Protein AF-A0A2K3M1A2-F1 (afdb_monomer_lite)

Structure (mmCIF, N/CA/C/O backbone):
data_AF-A0A2K3M1A2-F1
#
_entry.id   AF-A0A2K3M1A2-F1
#
loop_
_atom_site.group_PDB
_atom_site.id
_atom_site.type_symbol
_atom_site.label_atom_id
_atom_site.label_alt_id
_atom_site.label_comp_id
_atom_site.label_asym_id
_atom_site.label_entity_id
_atom_site.label_seq_id
_atom_site.pdbx_PDB_ins_code
_atom_site.Cartn_x
_atom_site.Cartn_y
_atom_site.Cartn_z
_atom_site.occupancy
_atom_site.B_iso_or_equiv
_atom_site.auth_seq_id
_atom_site.auth_comp_id
_atom_site.auth_asym_id
_atom_site.auth_atom_id
_atom_site.pdbx_PDB_model_num
ATOM 1 N N . MET A 1 1 ? -34.811 -17.574 -25.421 1.00 48.78 1 MET A N 1
ATOM 2 C CA . MET A 1 1 ? -34.515 -16.149 -25.161 1.00 48.78 1 MET A CA 1
ATOM 3 C C . MET A 1 1 ? -33.493 -16.115 -24.031 1.00 48.78 1 MET A C 1
ATOM 5 O O . MET A 1 1 ? -33.859 -16.408 -22.904 1.00 48.78 1 MET A O 1
ATOM 9 N N . GLY A 1 2 ? -32.201 -15.959 -24.343 1.00 64.50 2 GLY A N 1
ATOM 10 C CA . GLY A 1 2 ? -31.129 -16.048 -23.342 1.00 64.50 2 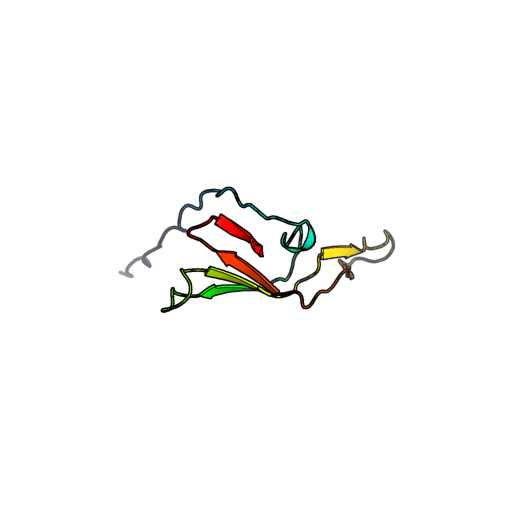GLY A CA 1
ATOM 11 C C . GLY A 1 2 ? -31.095 -14.797 -22.467 1.00 64.50 2 GLY A C 1
ATOM 12 O O . GLY A 1 2 ? -31.060 -13.686 -22.995 1.00 64.50 2 GLY A O 1
ATOM 13 N N . SER A 1 3 ? -31.136 -14.964 -21.146 1.00 70.38 3 SER A N 1
ATOM 14 C CA . SER A 1 3 ? -30.962 -13.867 -20.193 1.00 70.38 3 SER A CA 1
ATOM 15 C C . SER A 1 3 ? -29.593 -13.221 -20.411 1.00 70.38 3 SER A C 1
ATOM 17 O O . SER A 1 3 ? -28.575 -13.914 -20.359 1.00 70.38 3 SER A O 1
ATOM 19 N N . LYS A 1 4 ? -29.553 -11.907 -20.664 1.00 71.31 4 LYS A N 1
ATOM 20 C CA . LYS A 1 4 ? -28.287 -11.164 -20.722 1.00 71.31 4 LYS A CA 1
ATOM 21 C C . LYS A 1 4 ? -27.521 -11.379 -19.407 1.00 71.31 4 LYS A C 1
ATOM 23 O O . LYS A 1 4 ? -28.144 -11.261 -18.350 1.00 71.31 4 LYS A O 1
ATOM 28 N N . PRO A 1 5 ? -26.213 -11.691 -19.455 1.00 76.06 5 PRO A N 1
ATOM 29 C CA . PRO A 1 5 ? -25.414 -11.812 -18.246 1.00 76.06 5 PRO A CA 1
ATOM 30 C C . PRO A 1 5 ? -25.474 -10.490 -17.484 1.00 76.06 5 PRO A C 1
ATOM 32 O O . PRO A 1 5 ? -25.368 -9.414 -18.076 1.00 76.06 5 PRO A O 1
ATOM 35 N N . TRP A 1 6 ? -25.695 -10.580 -16.176 1.00 77.25 6 TRP A N 1
ATOM 36 C CA . TRP A 1 6 ? -25.675 -9.425 -15.290 1.00 77.25 6 TRP A CA 1
ATOM 37 C C . TRP A 1 6 ? -24.257 -8.851 -15.290 1.00 77.25 6 TRP A C 1
ATOM 39 O O . TRP A 1 6 ? -23.335 -9.443 -14.731 1.00 77.25 6 TRP A O 1
ATOM 49 N N . LEU A 1 7 ? -24.069 -7.726 -15.976 1.00 81.38 7 LEU A N 1
ATOM 50 C CA . LEU A 1 7 ? -22.807 -7.002 -15.963 1.00 81.38 7 LEU A CA 1
ATOM 51 C C . LEU A 1 7 ? -22.755 -6.196 -14.666 1.00 81.38 7 LEU A C 1
ATOM 53 O O . LEU A 1 7 ? -23.467 -5.204 -14.523 1.00 81.38 7 LEU A O 1
ATOM 57 N N . TYR A 1 8 ? -21.925 -6.629 -13.719 1.00 80.50 8 TYR A N 1
ATOM 58 C CA . TYR A 1 8 ? -21.560 -5.789 -12.585 1.00 80.50 8 TYR A CA 1
ATOM 59 C C . TYR A 1 8 ? -20.554 -4.740 -13.071 1.00 80.50 8 TYR A C 1
ATOM 61 O O . TYR A 1 8 ? -19.489 -5.121 -13.565 1.00 80.50 8 TYR A O 1
ATOM 69 N N . PRO A 1 9 ? -20.867 -3.435 -12.979 1.00 85.06 9 PRO A N 1
ATOM 70 C CA . PRO A 1 9 ? -19.895 -2.408 -13.315 1.00 85.06 9 PRO A CA 1
ATOM 71 C C . PRO A 1 9 ? -18.700 -2.506 -12.365 1.00 85.06 9 PRO A C 1
ATOM 73 O O . PRO A 1 9 ? -18.847 -2.864 -11.193 1.00 85.06 9 PRO A O 1
ATOM 76 N N . ALA A 1 10 ? -17.515 -2.174 -12.874 1.00 87.06 10 ALA A N 1
ATOM 77 C CA . ALA A 1 10 ? -16.339 -2.057 -12.030 1.00 87.06 10 ALA A CA 1
ATOM 78 C C . ALA A 1 10 ? -16.608 -1.019 -10.922 1.00 87.06 10 ALA A C 1
ATOM 80 O O . ALA A 1 10 ? -17.197 0.029 -11.208 1.00 87.06 10 ALA A O 1
ATOM 81 N N . PRO A 1 11 ? -16.191 -1.280 -9.672 1.00 88.75 11 PRO A N 1
ATOM 82 C CA . PRO A 1 11 ? -16.284 -0.289 -8.613 1.00 88.75 11 PRO A CA 1
ATOM 83 C C . PRO A 1 11 ? -15.556 0.998 -9.005 1.00 88.75 11 PRO A C 1
ATOM 85 O O . PRO A 1 11 ? -14.471 0.959 -9.588 1.00 88.75 11 PRO A O 1
ATOM 88 N N . THR A 1 12 ? -16.127 2.144 -8.645 1.00 92.56 12 THR A N 1
ATOM 89 C CA . THR A 1 12 ? -15.425 3.421 -8.769 1.00 92.56 12 THR A CA 1
ATOM 90 C C . THR A 1 12 ? -14.361 3.504 -7.683 1.00 92.56 12 THR A C 1
ATOM 92 O O . THR A 1 12 ? -14.678 3.544 -6.494 1.00 92.56 12 THR A O 1
ATOM 95 N N . TYR A 1 13 ? -13.095 3.557 -8.087 1.00 90.00 13 TYR A N 1
ATOM 96 C CA . TYR A 1 13 ? -11.989 3.810 -7.172 1.00 90.00 13 TYR A CA 1
ATOM 97 C C . TYR A 1 13 ? -11.812 5.311 -6.959 1.00 90.00 13 TYR A C 1
ATOM 99 O O . TYR A 1 13 ? -12.002 6.112 -7.874 1.00 90.00 13 TYR A O 1
ATOM 107 N N . ARG A 1 14 ? -11.427 5.689 -5.741 1.00 91.88 14 ARG A N 1
ATOM 108 C CA . ARG A 1 14 ? -11.033 7.057 -5.398 1.00 91.88 14 ARG A CA 1
ATOM 109 C C . ARG A 1 14 ? -9.610 7.046 -4.848 1.00 91.88 14 ARG A C 1
ATOM 111 O O . ARG A 1 14 ? -9.277 6.111 -4.117 1.00 91.88 14 ARG A O 1
ATOM 118 N N . PRO A 1 15 ? -8.791 8.056 -5.169 1.00 90.12 15 PRO A N 1
ATOM 119 C CA . PRO A 1 15 ? -7.485 8.188 -4.552 1.00 90.12 15 PRO A CA 1
ATOM 120 C C . PRO A 1 15 ? -7.647 8.431 -3.050 1.00 90.12 15 PRO A C 1
ATOM 122 O O . PRO A 1 15 ? -8.590 9.092 -2.605 1.00 90.12 15 PRO A O 1
ATOM 125 N N . ILE A 1 16 ? -6.719 7.882 -2.278 1.00 89.88 16 ILE A N 1
ATOM 126 C CA . ILE A 1 16 ? -6.557 8.169 -0.856 1.00 89.88 16 ILE A CA 1
ATOM 127 C C . ILE A 1 16 ? -5.143 8.697 -0.656 1.00 89.88 16 ILE A C 1
ATOM 129 O O . ILE A 1 16 ? -4.206 8.208 -1.282 1.00 89.88 16 ILE A O 1
ATOM 133 N N . GLU A 1 17 ? -4.997 9.702 0.197 1.00 91.75 17 GLU A N 1
ATOM 134 C CA . GLU A 1 17 ? -3.674 10.115 0.654 1.00 91.75 17 GLU A CA 1
ATOM 135 C C . GLU A 1 17 ? -3.101 9.047 1.588 1.00 91.75 17 GLU A C 1
ATOM 137 O O . GLU A 1 17 ? -3.831 8.443 2.384 1.00 91.75 17 GLU A O 1
ATOM 142 N N . SER A 1 18 ? -1.798 8.808 1.470 1.00 93.38 18 SER A N 1
ATOM 143 C CA . SER A 1 18 ? -1.050 7.859 2.288 1.00 93.38 18 SER A CA 1
ATOM 144 C C . SER A 1 18 ? 0.172 8.532 2.892 1.00 93.38 18 SER A C 1
ATOM 146 O O . SER A 1 18 ? 0.821 9.326 2.214 1.00 93.38 18 SER A O 1
ATOM 148 N N . PHE A 1 19 ? 0.503 8.161 4.123 1.00 95.75 19 PHE A N 1
ATOM 149 C CA . PHE A 1 19 ? 1.601 8.738 4.895 1.00 95.75 19 PHE A CA 1
ATOM 150 C C . PHE A 1 19 ? 2.606 7.662 5.310 1.00 95.75 19 PHE A C 1
ATOM 152 O O . PHE A 1 19 ? 2.292 6.473 5.276 1.00 95.75 19 PHE A O 1
ATOM 159 N N . TRP A 1 20 ? 3.800 8.081 5.710 1.00 97.31 20 TRP A N 1
ATOM 160 C CA . TRP A 1 20 ? 4.856 7.242 6.274 1.00 97.31 20 TRP A CA 1
ATOM 161 C C . TRP A 1 20 ? 5.769 8.111 7.151 1.00 97.31 20 TRP A C 1
ATOM 163 O O . TRP A 1 20 ? 5.801 9.329 6.959 1.00 97.31 20 TRP A O 1
ATOM 173 N N . ASP A 1 21 ? 6.459 7.520 8.132 1.00 97.00 21 ASP A N 1
ATOM 174 C CA . ASP A 1 21 ? 7.353 8.287 9.020 1.00 97.00 21 ASP A CA 1
ATOM 175 C C . ASP A 1 21 ? 8.764 8.400 8.446 1.00 97.00 21 ASP A C 1
ATOM 177 O O . ASP A 1 21 ? 9.411 9.439 8.579 1.00 97.00 21 ASP A O 1
ATOM 181 N N . THR A 1 22 ? 9.244 7.323 7.830 1.00 97.12 22 THR A N 1
ATOM 182 C CA . THR A 1 22 ? 10.588 7.220 7.266 1.00 97.12 22 THR A CA 1
ATOM 183 C C . THR A 1 22 ? 10.525 6.792 5.807 1.00 97.12 22 THR A C 1
ATOM 185 O O . THR A 1 22 ? 9.567 6.154 5.377 1.00 97.12 22 THR A O 1
ATOM 188 N N . ASP A 1 23 ? 11.552 7.123 5.028 1.00 93.56 23 ASP A N 1
ATOM 189 C CA . ASP A 1 23 ? 11.586 6.767 3.604 1.00 93.56 23 ASP A CA 1
ATOM 190 C C . ASP A 1 23 ? 11.542 5.244 3.368 1.00 93.56 23 ASP A C 1
ATOM 192 O O . ASP A 1 23 ? 11.027 4.804 2.344 1.00 93.56 23 ASP A O 1
ATOM 196 N N . GLU A 1 24 ? 12.006 4.441 4.331 1.00 93.31 24 GLU A N 1
ATOM 197 C CA . GLU A 1 24 ? 11.978 2.971 4.268 1.00 93.31 24 GLU A CA 1
ATOM 198 C C . GLU A 1 24 ? 10.575 2.386 4.499 1.00 93.31 24 GLU A C 1
ATOM 200 O O . GLU A 1 24 ? 10.253 1.315 3.979 1.00 93.31 24 GLU A O 1
ATOM 205 N N . ASP A 1 25 ? 9.715 3.093 5.239 1.00 96.38 25 ASP A N 1
ATOM 206 C CA . ASP A 1 25 ? 8.317 2.695 5.449 1.00 96.38 25 ASP A CA 1
ATOM 207 C C . ASP A 1 25 ? 7.513 2.823 4.139 1.00 96.38 25 ASP A C 1
ATOM 209 O O . ASP A 1 25 ? 6.537 2.099 3.907 1.00 96.38 25 ASP A O 1
ATOM 213 N N . ALA A 1 26 ? 7.919 3.741 3.254 1.00 95.50 26 ALA A N 1
ATOM 214 C CA . ALA A 1 26 ? 7.260 3.964 1.979 1.00 95.50 26 ALA A CA 1
ATOM 215 C C . ALA A 1 26 ? 7.511 2.787 1.020 1.00 95.50 26 ALA A C 1
ATOM 217 O O . ALA A 1 26 ? 8.655 2.472 0.689 1.00 95.50 26 ALA A O 1
ATOM 218 N N . PRO A 1 27 ? 6.462 2.174 0.440 1.00 95.69 27 PRO A N 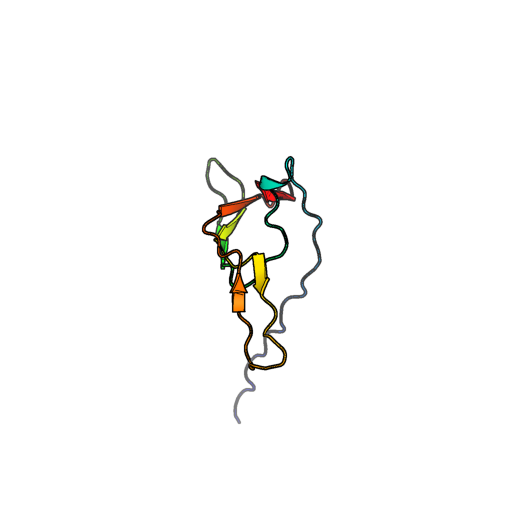1
ATOM 219 C CA . PRO A 1 27 ? 6.675 1.144 -0.568 1.00 95.69 27 PRO A CA 1
ATOM 220 C C . PRO A 1 27 ? 7.275 1.726 -1.862 1.00 95.69 27 PRO A C 1
ATOM 222 O O . PRO A 1 27 ? 7.894 1.004 -2.632 1.00 95.69 27 PRO A O 1
ATOM 225 N N . GLY A 1 28 ? 7.130 3.019 -2.150 1.00 93.88 28 GLY A N 1
ATOM 226 C CA . GLY A 1 28 ? 7.697 3.621 -3.361 1.00 93.88 28 GLY A CA 1
ATOM 227 C C . GLY A 1 28 ? 7.199 2.998 -4.686 1.00 93.88 28 GLY A C 1
ATOM 228 O O . GLY A 1 28 ? 6.322 2.126 -4.703 1.00 93.88 28 GLY A O 1
ATOM 229 N N . PRO A 1 29 ? 7.724 3.458 -5.837 1.00 93.25 29 PRO A N 1
ATOM 230 C CA . PRO A 1 29 ? 7.351 2.936 -7.150 1.00 93.25 29 PRO A CA 1
ATOM 231 C C . PRO A 1 29 ? 7.821 1.491 -7.339 1.00 93.25 29 PRO A C 1
ATOM 233 O O . PRO A 1 29 ? 9.005 1.192 -7.203 1.00 93.25 29 PRO A O 1
ATOM 236 N N . ARG A 1 30 ? 6.898 0.588 -7.685 1.00 94.19 30 ARG A N 1
ATOM 237 C CA . ARG A 1 30 ? 7.227 -0.812 -7.981 1.00 94.19 30 ARG A CA 1
ATOM 238 C C . ARG A 1 30 ? 6.175 -1.504 -8.834 1.00 94.19 30 ARG A C 1
ATOM 240 O O . ARG A 1 30 ? 4.991 -1.168 -8.793 1.00 94.19 30 ARG A O 1
ATOM 247 N N . CYS A 1 31 ? 6.594 -2.532 -9.558 1.00 93.44 31 CYS A N 1
ATOM 248 C CA . CYS A 1 31 ? 5.725 -3.415 -10.336 1.00 93.44 31 CYS A CA 1
ATOM 249 C C . CYS A 1 31 ? 5.843 -4.869 -9.855 1.00 93.44 31 CYS A C 1
ATOM 251 O O . CYS A 1 31 ? 6.675 -5.178 -9.004 1.00 93.44 31 CYS A O 1
ATOM 253 N N . ALA A 1 32 ? 4.979 -5.751 -10.371 1.00 94.19 32 ALA A N 1
ATOM 254 C CA . ALA A 1 32 ? 4.955 -7.182 -10.035 1.00 94.19 32 ALA A CA 1
ATOM 255 C C . ALA A 1 32 ? 4.883 -7.492 -8.521 1.00 94.19 32 ALA A C 1
ATOM 257 O O . ALA A 1 32 ? 5.310 -8.554 -8.075 1.00 94.19 32 ALA A O 1
ATOM 258 N N . HIS A 1 33 ? 4.351 -6.561 -7.728 1.00 97.06 33 HIS A N 1
ATOM 259 C CA . HIS A 1 33 ? 4.135 -6.733 -6.297 1.00 97.06 33 HIS A CA 1
ATOM 260 C C . HIS A 1 33 ? 2.782 -7.410 -6.039 1.00 97.06 33 HIS A C 1
ATOM 262 O O . HIS A 1 33 ? 1.891 -7.400 -6.892 1.00 97.06 33 HIS A O 1
ATOM 268 N N . THR A 1 34 ? 2.607 -7.969 -4.842 1.00 98.00 34 THR A N 1
ATOM 269 C CA . THR A 1 34 ? 1.315 -8.514 -4.394 1.00 98.00 34 THR A CA 1
ATOM 270 C C . THR A 1 34 ? 0.721 -7.628 -3.307 1.00 98.00 34 THR A C 1
ATOM 272 O O . THR A 1 34 ? 1.426 -7.284 -2.365 1.00 98.00 34 THR A O 1
ATOM 275 N N . LEU A 1 35 ? -0.570 -7.298 -3.408 1.00 97.50 35 LEU A N 1
ATOM 276 C CA . LEU A 1 35 ? -1.341 -6.627 -2.357 1.00 97.50 35 LEU A CA 1
ATOM 277 C C . LEU A 1 35 ? -2.389 -7.587 -1.791 1.00 97.50 35 LEU A C 1
ATOM 279 O O . LEU A 1 35 ? -3.219 -8.107 -2.534 1.00 97.50 35 LEU A O 1
ATOM 283 N N . THR A 1 36 ? -2.366 -7.806 -0.477 1.00 98.12 36 THR A N 1
ATOM 284 C CA . THR A 1 36 ? -3.319 -8.680 0.222 1.00 98.12 36 THR A CA 1
ATOM 285 C C . THR A 1 36 ? -4.110 -7.887 1.249 1.00 98.12 36 THR A C 1
ATOM 287 O O . THR A 1 36 ? -3.534 -7.311 2.170 1.00 98.12 36 THR A O 1
ATOM 290 N N . ALA A 1 37 ? -5.436 -7.871 1.111 1.00 97.56 37 ALA A N 1
ATOM 291 C CA . ALA A 1 37 ? -6.318 -7.288 2.113 1.00 97.56 37 ALA A CA 1
ATOM 292 C C . ALA A 1 37 ? -6.446 -8.234 3.313 1.00 97.56 37 ALA A C 1
ATOM 294 O O . ALA A 1 37 ? -6.773 -9.412 3.156 1.00 97.56 37 ALA A O 1
ATOM 295 N N . VAL A 1 38 ? -6.209 -7.710 4.511 1.00 97.50 38 VAL A N 1
ATOM 296 C CA . VAL A 1 38 ? -6.295 -8.446 5.773 1.00 97.50 38 VAL A CA 1
ATOM 297 C C . VAL A 1 38 ? -7.375 -7.801 6.633 1.00 97.50 38 VAL A C 1
ATOM 299 O O . VAL A 1 38 ? -7.343 -6.599 6.904 1.00 97.50 38 VAL A O 1
ATOM 302 N N . ALA A 1 39 ? -8.349 -8.609 7.053 1.00 97.69 39 ALA A N 1
ATOM 303 C CA . ALA A 1 39 ? -9.412 -8.161 7.943 1.00 97.69 39 ALA A CA 1
ATOM 304 C C . ALA A 1 39 ? -8.852 -7.736 9.310 1.00 97.69 39 ALA A C 1
ATOM 306 O O . ALA A 1 39 ? -7.800 -8.208 9.745 1.00 97.69 39 ALA A O 1
ATOM 307 N N . ALA A 1 40 ? -9.590 -6.868 10.002 1.00 97.44 40 ALA A N 1
ATOM 308 C CA . ALA A 1 40 ? -9.244 -6.463 11.355 1.00 97.44 40 ALA A CA 1
ATOM 309 C C . ALA A 1 40 ? -9.152 -7.675 12.298 1.00 97.44 40 ALA A C 1
ATOM 311 O O . ALA A 1 40 ? -9.899 -8.651 12.191 1.00 97.44 40 ALA A O 1
ATOM 312 N N . THR A 1 41 ? -8.234 -7.586 13.250 1.00 95.06 41 THR A N 1
ATOM 313 C CA . THR A 1 41 ? -7.997 -8.577 14.303 1.00 95.06 41 THR A CA 1
ATOM 314 C C . THR A 1 41 ? -8.185 -7.922 15.671 1.00 95.06 41 THR A C 1
ATOM 316 O O . THR A 1 41 ? -8.458 -6.730 15.771 1.00 95.06 41 THR A O 1
ATOM 319 N N . LYS A 1 42 ? -8.011 -8.681 16.759 1.00 94.75 42 LYS A N 1
ATOM 320 C CA . LYS A 1 42 ? -8.108 -8.122 18.119 1.00 94.75 42 LYS A CA 1
ATOM 321 C C . LYS A 1 42 ? -7.030 -7.075 18.427 1.00 94.75 42 LYS A C 1
ATOM 323 O O . LYS A 1 42 ? -7.249 -6.248 19.301 1.00 94.75 42 LYS A O 1
ATOM 328 N N . SER A 1 43 ? -5.877 -7.138 17.760 1.00 93.62 43 SER A N 1
ATOM 329 C CA . SER A 1 43 ? -4.722 -6.273 18.038 1.00 93.62 43 SER A CA 1
ATOM 330 C C . SER A 1 43 ? -4.417 -5.267 16.930 1.00 93.62 43 SER A C 1
ATOM 332 O O . SER A 1 43 ? -3.588 -4.387 17.136 1.00 93.62 43 SER A O 1
ATOM 334 N N . HIS A 1 44 ? -5.057 -5.382 15.765 1.00 93.00 44 HIS A N 1
ATOM 335 C CA . HIS A 1 44 ? -4.801 -4.513 14.617 1.00 93.00 44 HIS A CA 1
ATOM 336 C C . HIS A 1 44 ? -6.076 -4.248 13.823 1.00 93.00 44 HIS A C 1
ATOM 338 O O . HIS A 1 44 ? -6.877 -5.167 13.638 1.00 93.00 44 HIS A O 1
ATOM 344 N N . GLY A 1 45 ? -6.209 -3.026 13.304 1.00 95.81 45 GLY A N 1
ATOM 345 C CA . GLY A 1 45 ? -7.266 -2.646 12.370 1.00 95.81 45 GLY A CA 1
ATOM 346 C C . GLY A 1 45 ? -7.179 -3.382 11.024 1.00 95.81 45 GLY A C 1
ATOM 347 O O . GLY A 1 45 ? -6.348 -4.282 10.847 1.00 95.81 45 GLY A O 1
ATOM 348 N N . PRO A 1 46 ? -8.064 -3.053 10.070 1.00 97.62 46 PRO A N 1
ATOM 349 C CA . PRO A 1 46 ? -8.002 -3.591 8.719 1.00 97.62 46 PRO A CA 1
ATOM 350 C C . PRO A 1 46 ? -6.776 -3.034 7.978 1.00 97.62 46 PRO A C 1
ATOM 352 O O . PRO A 1 46 ? -6.428 -1.859 8.109 1.00 97.62 46 PRO A O 1
ATOM 355 N N . ARG A 1 47 ? -6.093 -3.890 7.211 1.00 97.25 47 ARG A N 1
ATOM 356 C CA . ARG A 1 47 ? -4.789 -3.563 6.610 1.00 97.25 47 ARG A CA 1
ATOM 357 C C . ARG A 1 47 ? -4.665 -4.064 5.184 1.00 97.25 47 ARG A C 1
ATOM 359 O O . ARG A 1 47 ? -5.309 -5.041 4.799 1.00 97.25 47 ARG A O 1
ATOM 366 N N . LEU A 1 48 ? -3.781 -3.434 4.425 1.00 97.38 48 LEU A N 1
ATOM 367 C CA . LEU A 1 48 ? -3.322 -3.932 3.137 1.00 97.38 48 LEU A CA 1
ATOM 368 C C . LEU A 1 48 ? -1.834 -4.260 3.241 1.00 97.38 48 LEU A C 1
ATOM 370 O O . LEU A 1 48 ? -1.041 -3.400 3.605 1.00 97.38 48 LEU A O 1
ATOM 374 N N . ILE A 1 49 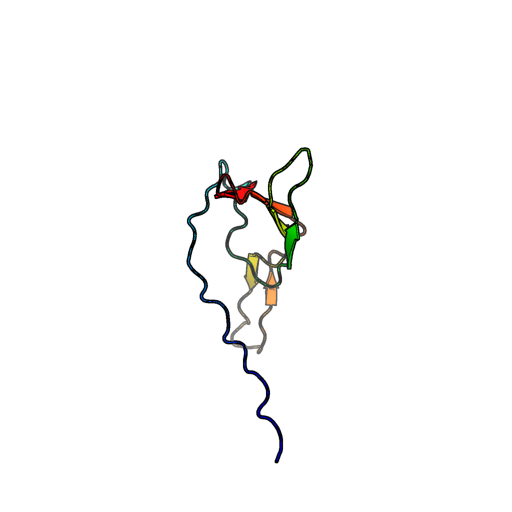? -1.455 -5.497 2.937 1.00 98.31 49 ILE A N 1
ATOM 375 C CA . ILE A 1 49 ? -0.059 -5.937 3.008 1.00 98.31 49 ILE A CA 1
ATOM 376 C C . ILE A 1 49 ? 0.515 -6.011 1.598 1.00 98.31 49 ILE A C 1
ATOM 378 O O . ILE A 1 49 ? -0.034 -6.715 0.747 1.00 98.31 49 ILE A O 1
ATOM 382 N N . LEU A 1 50 ? 1.606 -5.288 1.363 1.00 98.31 50 LEU A N 1
ATOM 383 C CA . LEU A 1 50 ? 2.383 -5.319 0.133 1.00 98.31 50 LEU A CA 1
ATOM 384 C C . LEU A 1 50 ? 3.564 -6.272 0.294 1.00 98.31 50 LEU A C 1
ATOM 386 O O . LEU A 1 50 ? 4.352 -6.123 1.222 1.00 98.31 50 LEU A O 1
ATOM 390 N N . PHE A 1 51 ? 3.713 -7.203 -0.646 1.00 98.31 51 PHE A N 1
ATOM 391 C CA . PHE A 1 51 ? 4.842 -8.128 -0.708 1.00 98.31 51 PHE A CA 1
ATOM 392 C C . PHE A 1 51 ? 5.661 -7.906 -1.979 1.00 98.31 51 PHE A C 1
ATOM 394 O O . PHE A 1 51 ? 5.135 -8.016 -3.094 1.00 98.31 51 PHE A O 1
ATOM 401 N N . GLY A 1 52 ? 6.955 -7.660 -1.784 1.00 97.19 52 GLY A N 1
ATOM 402 C CA . GLY A 1 52 ? 7.992 -7.689 -2.804 1.00 97.19 52 GLY A CA 1
ATOM 403 C C . GLY A 1 52 ? 7.734 -6.793 -4.016 1.00 97.19 52 GLY A C 1
ATOM 404 O O . GLY A 1 52 ? 7.264 -5.658 -3.891 1.00 97.19 52 GLY A O 1
ATOM 405 N N . GLY A 1 53 ? 8.073 -7.323 -5.192 1.00 96.00 53 GLY A N 1
ATOM 406 C CA . GLY A 1 53 ? 8.013 -6.641 -6.484 1.00 96.00 53 GLY A CA 1
ATOM 407 C C . GLY A 1 53 ? 9.396 -6.251 -7.001 1.00 96.00 53 GLY A C 1
ATOM 408 O O . GLY A 1 53 ? 10.418 -6.666 -6.458 1.00 96.00 53 GLY A O 1
ATOM 409 N N . ALA A 1 54 ? 9.414 -5.456 -8.065 1.00 94.62 54 ALA A N 1
ATOM 410 C CA . ALA A 1 54 ? 10.619 -4.864 -8.637 1.00 94.62 54 ALA A CA 1
ATOM 411 C C . ALA A 1 54 ? 10.492 -3.339 -8.639 1.00 94.62 54 ALA A C 1
ATOM 413 O O . ALA A 1 54 ? 9.465 -2.811 -9.085 1.00 94.62 54 ALA A O 1
ATOM 414 N N . THR A 1 55 ? 11.508 -2.649 -8.124 1.00 91.38 55 THR A N 1
ATOM 415 C CA . THR A 1 55 ? 11.518 -1.185 -7.948 1.00 91.38 55 THR A CA 1
ATOM 416 C C . THR A 1 55 ? 12.156 -0.440 -9.116 1.00 91.38 55 THR A C 1
ATOM 418 O O . THR A 1 55 ? 11.958 0.766 -9.257 1.00 91.38 55 THR A O 1
ATOM 421 N N . ALA A 1 56 ? 12.878 -1.144 -9.985 1.00 85.81 56 ALA A N 1
ATOM 422 C CA . ALA A 1 56 ? 13.499 -0.575 -11.165 1.00 85.81 56 ALA A CA 1
ATOM 423 C C . ALA A 1 56 ? 13.176 -1.397 -12.414 1.00 85.81 56 ALA A C 1
ATOM 425 O O . ALA A 1 56 ? 12.844 -2.585 -12.376 1.00 85.81 56 ALA A O 1
ATOM 426 N N . ILE A 1 57 ? 13.267 -0.727 -13.554 1.00 78.06 57 ILE A N 1
ATOM 427 C CA . ILE A 1 57 ? 13.253 -1.367 -14.860 1.00 78.06 57 ILE A CA 1
ATOM 428 C C . ILE A 1 57 ? 14.580 -0.997 -15.498 1.00 78.06 57 ILE A C 1
ATOM 430 O O . ILE A 1 57 ? 14.819 0.177 -15.787 1.00 78.06 57 ILE A O 1
ATOM 434 N N . GLU A 1 58 ? 15.446 -1.983 -15.702 1.00 70.88 58 GLU A N 1
ATOM 435 C CA . GLU A 1 58 ? 16.653 -1.766 -16.483 1.00 70.88 58 GLU A CA 1
ATOM 436 C C . GLU A 1 58 ? 16.221 -1.656 -17.949 1.00 70.88 58 GLU A C 1
ATOM 438 O O . GLU A 1 58 ? 15.603 -2.566 -18.519 1.00 70.88 58 GLU A O 1
ATOM 443 N N . GLY A 1 59 ? 16.443 -0.476 -18.531 1.00 58.09 59 GLY A N 1
ATOM 444 C CA . GLY A 1 59 ? 16.024 -0.167 -19.890 1.00 58.09 59 GLY A CA 1
ATOM 445 C C . GLY A 1 59 ? 16.631 -1.166 -20.865 1.00 58.09 59 GLY A C 1
ATOM 446 O O . GLY A 1 59 ? 17.851 -1.306 -20.935 1.00 58.09 59 GLY A O 1
ATOM 447 N N . GLY A 1 60 ? 15.775 -1.851 -21.628 1.00 56.31 60 GLY A N 1
ATOM 448 C CA . GLY A 1 60 ? 16.215 -2.654 -22.759 1.00 56.31 60 GLY A CA 1
ATOM 449 C C . GLY A 1 60 ? 17.117 -1.795 -23.636 1.00 56.31 60 GLY A C 1
ATOM 450 O O . GLY A 1 60 ? 16.705 -0.731 -24.104 1.00 56.31 60 GLY A O 1
ATOM 451 N N . SER A 1 61 ? 18.368 -2.222 -23.813 1.00 54.34 61 SER A N 1
ATOM 452 C CA . SER A 1 61 ? 19.253 -1.597 -24.784 1.00 54.34 61 SER A CA 1
ATOM 453 C C . SER A 1 61 ? 18.513 -1.534 -26.120 1.00 54.34 61 SER A C 1
ATOM 455 O O . SER A 1 61 ? 17.794 -2.466 -26.484 1.00 54.34 61 SER A O 1
ATOM 457 N N . SER A 1 62 ? 18.699 -0.457 -26.883 1.00 60.06 62 SER A N 1
ATOM 458 C CA . SER A 1 62 ? 18.102 -0.281 -28.219 1.00 60.06 62 SER A CA 1
ATOM 459 C C . SER A 1 62 ? 18.389 -1.441 -29.194 1.00 60.06 62 SER A C 1
ATOM 461 O O . SER A 1 62 ? 17.803 -1.505 -30.270 1.00 60.06 62 SER A O 1
ATOM 463 N N . SER A 1 63 ? 19.276 -2.364 -28.810 1.00 62.31 63 SER A N 1
ATOM 464 C CA . SER A 1 63 ? 19.681 -3.574 -29.517 1.00 62.31 63 SER A CA 1
ATOM 465 C C . SER A 1 63 ? 18.929 -4.862 -29.138 1.00 62.31 63 SER 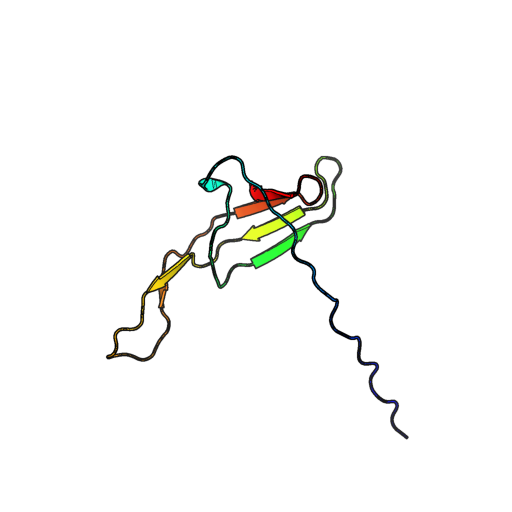A C 1
ATOM 467 O O . SER A 1 63 ? 19.103 -5.854 -29.845 1.00 62.31 63 SER A O 1
ATOM 469 N N . ALA A 1 64 ? 18.114 -4.897 -28.074 1.00 58.28 64 ALA A N 1
ATOM 470 C CA . ALA A 1 64 ? 17.389 -6.107 -27.669 1.00 58.28 64 ALA A CA 1
ATOM 471 C C . ALA A 1 64 ? 15.965 -5.795 -27.163 1.00 58.28 64 ALA A C 1
ATOM 473 O O . ALA A 1 64 ? 15.812 -5.100 -26.158 1.00 58.28 64 ALA A O 1
ATOM 474 N N . PRO A 1 65 ? 14.905 -6.324 -27.804 1.00 58.56 65 PRO A N 1
ATOM 475 C CA . PRO A 1 65 ? 13.544 -6.140 -27.315 1.00 58.56 65 PRO A CA 1
ATOM 476 C C . PRO A 1 65 ? 13.352 -6.880 -25.982 1.00 58.56 65 PRO A C 1
ATOM 478 O O . PRO A 1 65 ? 13.480 -8.102 -25.918 1.00 58.56 65 PRO A O 1
ATOM 481 N N . GLY A 1 66 ? 13.028 -6.145 -24.916 1.00 64.50 66 GLY A N 1
ATOM 482 C CA . GLY A 1 66 ? 12.647 -6.728 -23.629 1.00 64.50 66 GLY A CA 1
ATOM 483 C C . GLY A 1 66 ? 12.637 -5.722 -22.477 1.00 64.50 66 GLY A C 1
ATOM 484 O O . GLY A 1 66 ? 13.478 -4.831 -22.414 1.00 64.50 66 GLY A O 1
ATOM 485 N N . ILE A 1 67 ? 11.686 -5.887 -21.555 1.00 70.62 67 ILE A N 1
ATOM 486 C CA . ILE A 1 67 ? 11.683 -5.232 -20.240 1.00 70.62 67 ILE A CA 1
ATOM 487 C C . ILE A 1 67 ? 12.473 -6.140 -19.295 1.00 70.62 67 ILE A C 1
ATOM 489 O O . ILE A 1 67 ? 12.112 -7.309 -19.138 1.00 70.62 67 ILE A O 1
ATOM 493 N N . ARG A 1 68 ? 13.538 -5.625 -18.672 1.00 78.69 68 ARG A N 1
ATOM 494 C CA . ARG A 1 68 ? 14.248 -6.319 -17.589 1.00 78.69 68 ARG A CA 1
ATOM 495 C C . ARG A 1 68 ? 13.88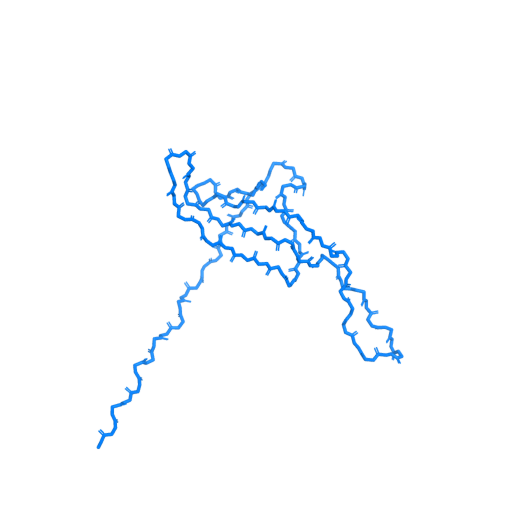4 -5.659 -16.270 1.00 78.69 68 ARG A C 1
ATOM 497 O O . ARG A 1 68 ? 14.005 -4.448 -16.124 1.00 78.69 68 ARG A O 1
ATOM 504 N N . LEU A 1 69 ? 13.382 -6.458 -15.337 1.00 85.06 69 LEU A N 1
ATOM 505 C CA . LEU A 1 69 ? 13.101 -5.993 -13.986 1.00 85.06 69 LEU A CA 1
ATOM 506 C C . LEU A 1 69 ? 14.403 -5.985 -13.190 1.00 85.06 69 LEU A C 1
ATOM 508 O O . LEU A 1 69 ? 15.138 -6.971 -13.219 1.00 85.06 69 LEU A O 1
ATOM 512 N N . ASP A 1 70 ? 14.646 -4.893 -12.480 1.00 86.62 70 ASP A N 1
ATOM 513 C CA . ASP A 1 70 ? 15.757 -4.735 -11.547 1.00 86.62 70 ASP A CA 1
ATOM 514 C C . ASP A 1 70 ? 15.220 -4.253 -10.188 1.00 86.62 70 ASP A C 1
ATOM 516 O O . ASP A 1 70 ? 14.043 -3.899 -10.051 1.00 86.62 70 ASP A O 1
ATOM 520 N N . GLY A 1 71 ? 16.045 -4.304 -9.146 1.00 89.81 71 GLY A N 1
ATOM 521 C CA . GLY A 1 71 ? 15.609 -3.967 -7.792 1.00 89.81 71 GLY A CA 1
ATOM 522 C C . GLY A 1 71 ? 14.513 -4.912 -7.293 1.00 89.81 71 GLY A C 1
ATOM 523 O O . GLY A 1 71 ? 13.555 -4.483 -6.648 1.00 89.81 71 GLY A O 1
ATOM 524 N N . VAL A 1 72 ? 14.615 -6.202 -7.639 1.00 93.38 72 VAL A N 1
ATOM 525 C CA . VAL A 1 72 ? 13.726 -7.233 -7.093 1.00 93.38 72 VAL A CA 1
ATOM 526 C C . VAL A 1 72 ? 13.906 -7.271 -5.582 1.00 93.38 72 VAL A C 1
ATOM 528 O O . VAL A 1 72 ? 15.020 -7.412 -5.080 1.00 93.38 72 VAL A O 1
ATOM 531 N N . THR A 1 73 ? 12.798 -7.161 -4.860 1.00 94.75 73 THR A N 1
ATOM 532 C CA . THR A 1 73 ? 12.792 -7.077 -3.403 1.00 94.75 73 THR A CA 1
ATOM 533 C C . THR A 1 73 ? 11.851 -8.106 -2.791 1.00 94.75 73 THR A C 1
ATOM 535 O O . THR A 1 73 ? 10.848 -8.507 -3.387 1.00 94.75 73 THR A O 1
ATOM 538 N N . ASN A 1 74 ? 12.179 -8.532 -1.575 1.00 95.81 74 ASN A N 1
ATOM 539 C CA . ASN A 1 74 ? 11.332 -9.326 -0.691 1.00 95.81 74 ASN A CA 1
ATOM 540 C C . ASN A 1 74 ? 10.778 -8.485 0.475 1.00 95.81 74 ASN A C 1
ATOM 542 O O . ASN A 1 74 ? 10.350 -9.059 1.478 1.00 95.81 74 ASN A O 1
ATOM 546 N N . SER A 1 75 ? 10.801 -7.150 0.364 1.00 96.88 75 SER A N 1
ATOM 547 C CA . SER A 1 75 ? 10.277 -6.264 1.403 1.00 96.88 75 SER A CA 1
ATOM 548 C C . SER A 1 75 ? 8.783 -6.487 1.631 1.00 96.88 75 SER A C 1
ATOM 550 O O . SER A 1 75 ? 8.035 -6.864 0.720 1.00 96.88 75 SER A O 1
ATOM 552 N N . VAL A 1 76 ? 8.353 -6.252 2.867 1.00 97.75 76 VAL A N 1
ATOM 553 C CA . VAL A 1 76 ? 6.951 -6.324 3.271 1.00 97.75 76 VAL A CA 1
ATOM 554 C C . VAL A 1 76 ? 6.580 -4.984 3.872 1.00 97.75 76 VAL A C 1
ATOM 556 O O . VAL A 1 76 ? 7.225 -4.562 4.823 1.00 97.75 76 VAL A O 1
ATOM 559 N N . HIS A 1 77 ? 5.548 -4.351 3.322 1.00 98.19 77 HIS A N 1
ATOM 560 C CA . HIS A 1 77 ? 4.992 -3.109 3.856 1.00 98.19 77 HIS A CA 1
ATOM 561 C C . HIS A 1 77 ? 3.534 -3.346 4.252 1.00 98.19 77 HIS A C 1
ATOM 563 O O . HIS A 1 77 ? 2.801 -4.078 3.580 1.00 98.19 77 HIS A O 1
ATOM 569 N N . SER A 1 78 ? 3.094 -2.719 5.330 1.00 97.69 78 SER A N 1
ATOM 570 C CA . SER A 1 78 ? 1.736 -2.779 5.852 1.00 97.69 78 SER A CA 1
ATOM 571 C C 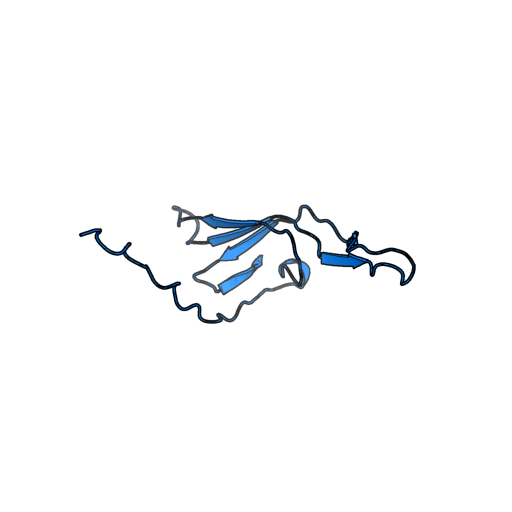. SER A 1 78 ? 1.111 -1.392 5.802 1.00 97.69 78 SER A C 1
ATOM 573 O O . SER A 1 78 ? 1.570 -0.475 6.473 1.00 97.69 78 SER A O 1
ATOM 575 N N . TYR A 1 79 ? 0.020 -1.253 5.057 1.00 97.75 79 TYR A N 1
ATOM 576 C CA . TYR A 1 79 ? -0.834 -0.075 5.097 1.00 97.75 79 TYR A CA 1
ATOM 577 C C . TYR A 1 79 ? -1.952 -0.275 6.111 1.00 97.75 79 TYR A C 1
ATOM 579 O O . TYR A 1 79 ? -2.793 -1.166 5.951 1.00 97.75 79 TYR A O 1
ATOM 587 N N . ASP A 1 80 ? -1.980 0.562 7.136 1.00 96.38 80 ASP A N 1
ATOM 588 C CA . ASP A 1 80 ? -3.085 0.641 8.081 1.00 96.38 80 ASP A CA 1
ATOM 589 C C . ASP A 1 80 ? -4.173 1.570 7.520 1.00 96.38 80 ASP A C 1
ATOM 591 O O . ASP A 1 80 ? -3.923 2.738 7.218 1.00 96.38 80 ASP A O 1
ATOM 595 N N . ILE A 1 81 ? -5.382 1.033 7.329 1.00 95.00 81 ILE A N 1
ATOM 596 C CA . ILE A 1 81 ? -6.477 1.750 6.657 1.00 95.00 81 ILE A CA 1
ATOM 597 C C . ILE A 1 81 ? -7.022 2.890 7.523 1.00 95.00 81 ILE A C 1
ATOM 599 O O . ILE A 1 81 ? -7.450 3.913 6.982 1.00 95.00 81 ILE A O 1
ATOM 603 N N . ASP A 1 82 ? -6.998 2.733 8.846 1.00 93.69 82 ASP A N 1
ATOM 604 C CA . ASP A 1 82 ? -7.584 3.697 9.777 1.00 93.69 82 ASP A CA 1
ATOM 605 C C . ASP A 1 82 ? -6.686 4.935 9.906 1.00 93.69 82 ASP A C 1
ATOM 607 O O . ASP A 1 82 ? -7.159 6.074 9.864 1.00 93.69 82 ASP A O 1
ATOM 611 N N . THR A 1 83 ? -5.375 4.716 9.995 1.00 95.12 83 THR A N 1
ATOM 612 C CA . THR A 1 83 ? -4.357 5.776 10.088 1.00 95.12 83 THR A CA 1
ATOM 613 C C . THR A 1 83 ? -3.849 6.253 8.728 1.00 95.12 83 THR A C 1
ATOM 615 O O . THR A 1 83 ? -3.186 7.287 8.650 1.00 95.12 83 THR A O 1
ATOM 618 N N . LYS A 1 84 ? -4.182 5.531 7.651 1.00 95.94 84 LYS A N 1
ATOM 619 C CA . LYS A 1 84 ? -3.732 5.775 6.273 1.00 95.94 84 LYS A CA 1
ATOM 620 C C . LYS A 1 84 ? -2.213 5.781 6.122 1.00 95.94 84 LYS A C 1
ATOM 622 O O . LYS A 1 84 ? -1.664 6.548 5.322 1.00 95.94 84 LYS A O 1
ATOM 627 N N . LYS A 1 85 ? -1.528 4.944 6.892 1.00 97.00 85 LYS A N 1
ATOM 628 C CA . LYS A 1 85 ? -0.075 4.980 7.022 1.00 97.00 85 LYS A CA 1
ATOM 629 C C . LYS A 1 85 ? 0.570 3.672 6.585 1.00 97.00 85 LYS A C 1
ATOM 631 O O . LYS A 1 85 ? 0.061 2.601 6.903 1.00 97.00 85 LYS A O 1
ATOM 636 N N . TRP A 1 86 ? 1.680 3.788 5.865 1.00 97.81 86 TRP A N 1
ATOM 637 C CA . TRP A 1 86 ? 2.597 2.697 5.566 1.00 97.81 86 TRP A CA 1
ATOM 638 C C . TRP A 1 86 ? 3.662 2.566 6.656 1.00 97.81 86 TRP A C 1
ATOM 640 O O . TRP A 1 86 ? 4.114 3.569 7.215 1.00 97.81 86 TRP A O 1
ATOM 650 N N . THR A 1 87 ? 4.029 1.318 6.925 1.00 96.19 87 THR A N 1
ATOM 651 C CA . THR A 1 87 ? 5.138 0.864 7.777 1.00 96.19 87 THR A CA 1
ATOM 652 C C . THR A 1 87 ? 5.729 -0.394 7.174 1.00 96.19 87 THR A C 1
ATOM 654 O O . THR A 1 87 ? 4.904 -1.201 6.679 1.00 96.19 87 THR A O 1
#

Foldseek 3Di:
DDDDPPDDDDDDDDDDDAAEDDPLLDPADFPPKDWDWDDDDPVAHTKIKIAWGARDWDDDDPPDDDTDGHRTDGDIWIQRPVRRYID

Secondary structure (DSSP, 8-state):
-PPPP--PPPPPP-----B-SSTTT---S-BS-EEEEE---SSS--EEEEEEEEEEEEPPPTTS---EEEEEEEEEEEEETTTTEE-

pLDDT: mean 88.25, std 12.81, range [48.78, 98.31]

InterPro domains:
  IPR015915 Kelch-type beta-propeller [G3DSA:2.120.10.80] (10-87)
  IPR015915 Kelch-type beta-propeller [SSF117281] (13-87)

Radius of gyration: 18.42 Å; chains: 1; bounding box: 54×26×48 Å

Sequence (87 aa):
MGSKPWLYPAPTYRPIESFWDTDEDAPGPRCAHTLTAVAATKSHGPRLILFGGATAIEGGSSSAPGIRLDGVTNSVHSYDIDTKKWT

Organism: Trifolium pratense (NCBI:txid57577)